Protein AF-A0A935ZSR6-F1 (afdb_monomer_lite)

Structure (mmCIF, N/CA/C/O backbone):
data_AF-A0A935ZSR6-F1
#
_entry.id   AF-A0A935ZSR6-F1
#
loop_
_atom_site.group_PDB
_atom_site.id
_atom_site.type_symbol
_atom_site.label_atom_id
_atom_site.label_alt_id
_atom_site.label_comp_id
_atom_site.label_asym_id
_atom_site.label_entity_id
_atom_site.label_seq_id
_atom_site.pdbx_PDB_ins_code
_atom_site.Cartn_x
_atom_site.Cartn_y
_atom_site.Cartn_z
_atom_site.occupancy
_atom_site.B_iso_or_equiv
_atom_site.auth_seq_id
_atom_site.auth_comp_id
_atom_site.auth_asym_id
_atom_site.auth_atom_id
_atom_site.pdbx_PDB_model_num
ATOM 1 N N . MET A 1 1 ? -28.374 -29.405 53.496 1.00 45.22 1 MET A N 1
ATOM 2 C CA . MET A 1 1 ? -28.653 -28.514 52.350 1.00 45.22 1 MET A CA 1
ATOM 3 C C . MET A 1 1 ? -27.310 -27.973 51.875 1.00 45.22 1 MET A C 1
ATOM 5 O O . MET A 1 1 ? -26.728 -27.161 52.577 1.00 45.22 1 MET A O 1
ATOM 9 N N . ALA A 1 2 ? -26.737 -28.534 50.808 1.00 44.97 2 ALA A N 1
ATOM 10 C CA . ALA A 1 2 ? -25.436 -28.100 50.287 1.00 44.97 2 ALA A CA 1
ATOM 11 C C . ALA A 1 2 ? -25.650 -27.008 49.221 1.00 44.97 2 ALA A C 1
ATOM 13 O O . ALA A 1 2 ? -26.581 -27.151 48.426 1.00 44.97 2 ALA A O 1
ATOM 14 N N . PRO A 1 3 ? -24.844 -25.931 49.190 1.00 48.41 3 PRO A N 1
ATOM 15 C CA . PRO A 1 3 ? -24.963 -24.912 48.157 1.00 48.41 3 PRO A CA 1
ATOM 16 C C . PRO A 1 3 ? -24.519 -25.480 46.806 1.00 48.41 3 PRO A C 1
ATOM 18 O O . PRO A 1 3 ? -23.515 -26.192 46.712 1.00 48.41 3 PRO A O 1
ATOM 21 N N . ALA A 1 4 ? -25.293 -25.170 45.766 1.00 49.94 4 ALA A N 1
ATOM 22 C CA . ALA A 1 4 ? -24.979 -25.511 44.388 1.00 49.94 4 ALA A CA 1
ATOM 23 C C . ALA A 1 4 ? -23.602 -24.943 44.023 1.00 49.94 4 ALA A C 1
ATOM 25 O O . ALA A 1 4 ? -23.367 -23.737 44.108 1.00 49.94 4 ALA A O 1
ATOM 26 N N . ARG A 1 5 ? -22.683 -25.830 43.636 1.00 50.88 5 ARG A N 1
ATOM 27 C CA . ARG A 1 5 ? -21.401 -25.453 43.046 1.00 50.88 5 ARG A CA 1
ATOM 28 C C . ARG A 1 5 ? -21.707 -24.769 41.716 1.00 50.88 5 ARG A C 1
ATOM 30 O O . ARG A 1 5 ? -22.227 -25.406 40.807 1.00 50.88 5 ARG A O 1
ATOM 37 N N . HIS A 1 6 ? -21.447 -23.469 41.637 1.00 49.34 6 HIS A N 1
ATOM 38 C CA . HIS A 1 6 ? -21.416 -22.756 40.369 1.00 49.34 6 HIS A CA 1
ATOM 39 C C . HIS A 1 6 ? -20.261 -23.332 39.552 1.00 49.34 6 HIS A C 1
ATOM 41 O O . HIS A 1 6 ? -19.109 -23.251 39.972 1.00 49.34 6 HIS A O 1
ATOM 47 N N . ASP A 1 7 ? -20.597 -23.973 38.439 1.00 52.84 7 ASP A N 1
ATOM 48 C CA . ASP A 1 7 ? -19.639 -24.527 37.494 1.00 52.84 7 ASP A CA 1
ATOM 49 C C . ASP A 1 7 ? -19.066 -23.362 36.663 1.00 52.84 7 ASP A C 1
ATOM 51 O O . ASP A 1 7 ? -19.813 -22.735 35.907 1.00 52.84 7 ASP A O 1
ATOM 5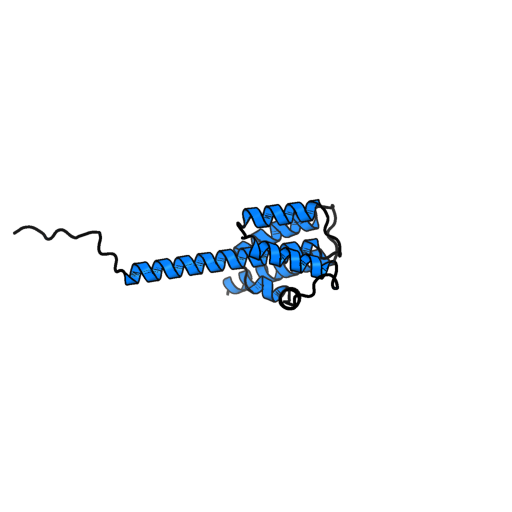5 N N . PRO A 1 8 ? -17.774 -23.007 36.786 1.00 49.09 8 PRO A N 1
ATOM 56 C CA . PRO A 1 8 ? -17.196 -21.859 36.082 1.00 49.09 8 PRO A CA 1
ATOM 57 C C . PRO A 1 8 ? -16.964 -22.121 34.581 1.00 49.09 8 PRO A C 1
ATOM 59 O O . PRO A 1 8 ? -16.429 -21.265 33.882 1.00 49.09 8 PRO A O 1
ATOM 62 N N . HIS A 1 9 ? -17.359 -23.293 34.069 1.00 48.53 9 HIS A N 1
ATOM 63 C CA . HIS A 1 9 ? -17.069 -23.735 32.703 1.00 48.53 9 HIS A CA 1
ATOM 64 C C . HIS A 1 9 ? -18.208 -23.592 31.686 1.00 48.53 9 HIS A C 1
ATOM 66 O O . HIS A 1 9 ? -18.006 -23.916 30.516 1.00 48.53 9 HIS A O 1
ATOM 72 N N . SER A 1 10 ? -19.368 -23.047 32.056 1.00 48.44 10 SER A N 1
ATOM 73 C CA . SER A 1 10 ? -20.460 -22.825 31.098 1.00 48.44 10 SER A CA 1
ATOM 74 C C . SER A 1 10 ? -20.324 -21.486 30.356 1.00 48.44 10 SER A C 1
ATOM 76 O O . SER A 1 10 ? -21.222 -20.647 30.404 1.00 48.44 10 SER A O 1
ATOM 78 N N . ALA A 1 11 ? -19.206 -21.262 29.662 1.00 57.84 11 ALA A N 1
ATOM 79 C CA . ALA A 1 11 ? -19.169 -20.215 28.642 1.00 57.84 11 ALA A CA 1
ATOM 80 C C . ALA A 1 11 ? -20.082 -20.659 27.489 1.00 57.84 11 ALA A C 1
ATOM 82 O O . ALA A 1 11 ? -19.804 -21.675 26.851 1.00 57.84 11 ALA A O 1
ATOM 83 N N . ASP A 1 12 ? -21.180 -19.932 27.261 1.00 75.62 12 ASP A N 1
ATOM 84 C CA . ASP A 1 12 ? -22.139 -20.205 26.185 1.00 75.62 12 ASP A CA 1
ATOM 85 C C . ASP A 1 12 ? -21.380 -20.433 24.858 1.00 75.62 12 ASP A C 1
ATOM 87 O O . ASP A 1 12 ? -20.664 -19.533 24.399 1.00 75.62 12 ASP A O 1
ATOM 91 N N . PRO A 1 13 ? -21.500 -21.617 24.225 1.00 76.00 13 PRO A N 1
ATOM 92 C CA . PRO A 1 13 ? -20.835 -21.925 22.962 1.00 76.00 13 PRO A CA 1
ATOM 93 C C . PRO A 1 13 ? -21.086 -20.883 21.865 1.00 76.00 13 PRO A C 1
ATOM 95 O O . PRO A 1 13 ? -20.215 -20.662 21.024 1.00 76.00 13 PRO A O 1
ATOM 98 N N . ARG A 1 14 ? -22.241 -20.203 21.886 1.00 73.50 14 ARG A N 1
ATOM 99 C CA . ARG A 1 14 ? -22.573 -19.122 20.947 1.00 73.50 14 ARG A CA 1
ATOM 100 C C . ARG A 1 14 ? -21.767 -17.858 21.220 1.00 73.50 14 ARG A C 1
ATOM 102 O O . ARG A 1 14 ? -21.276 -17.245 20.278 1.00 73.50 14 ARG A O 1
ATOM 109 N N . LEU A 1 15 ? -21.578 -17.504 22.492 1.00 68.50 15 LEU A N 1
ATOM 110 C CA . LEU A 1 15 ? -20.741 -16.371 22.898 1.00 68.50 15 LEU A CA 1
ATOM 111 C C . LEU A 1 15 ? -19.274 -16.620 22.520 1.00 68.50 15 LEU A C 1
ATOM 113 O O . LEU A 1 15 ? -18.601 -15.732 22.003 1.00 68.50 15 LEU A O 1
ATOM 117 N N . ARG A 1 16 ? -18.795 -17.857 22.709 1.00 64.06 16 ARG A N 1
ATOM 118 C CA . ARG A 1 16 ? -17.448 -18.270 22.294 1.00 64.06 16 ARG A CA 1
ATOM 119 C C . ARG A 1 16 ? -17.267 -18.205 20.774 1.00 64.06 16 ARG A C 1
ATOM 121 O O . ARG A 1 16 ? -16.242 -17.708 20.319 1.00 64.06 16 ARG A O 1
ATOM 128 N N . ALA A 1 17 ? -18.242 -18.677 19.996 1.00 72.81 17 ALA A N 1
ATOM 129 C CA . ALA A 1 17 ? -18.197 -18.605 18.535 1.00 72.81 17 ALA A CA 1
ATOM 130 C C . ALA A 1 17 ? -18.213 -17.154 18.025 1.00 72.81 17 ALA A C 1
ATOM 132 O O . ALA A 1 17 ? -17.424 -16.809 17.151 1.00 72.81 17 ALA A O 1
ATOM 133 N N . ALA A 1 18 ? -19.053 -16.294 18.608 1.00 69.06 18 ALA A N 1
ATOM 134 C CA . ALA A 1 18 ? -19.109 -14.876 18.260 1.00 69.06 18 ALA A CA 1
ATOM 135 C C . ALA A 1 18 ? -17.793 -14.146 18.579 1.00 69.06 18 ALA A C 1
ATOM 137 O O . ALA A 1 18 ? -17.303 -13.379 17.756 1.00 69.06 18 ALA A O 1
ATOM 138 N N . ALA A 1 19 ? -17.185 -14.423 19.737 1.00 60.34 19 ALA A N 1
ATOM 139 C CA . ALA A 1 19 ? -15.893 -13.847 20.104 1.00 60.34 19 ALA A CA 1
ATOM 140 C C . ALA A 1 19 ? -14.768 -14.284 19.150 1.00 60.34 19 ALA A C 1
ATOM 142 O O . ALA A 1 19 ? -13.952 -13.458 18.756 1.00 60.34 19 ALA A O 1
ATOM 143 N N . LEU A 1 20 ? -14.737 -15.558 18.743 1.00 68.94 20 LEU A N 1
ATOM 144 C CA . LEU A 1 20 ? -13.768 -16.047 17.757 1.00 68.94 20 LEU A CA 1
ATOM 145 C C . LEU A 1 20 ? -13.975 -15.397 16.388 1.00 68.94 20 LEU A C 1
ATOM 147 O O . LEU A 1 20 ? -13.003 -14.939 15.800 1.00 68.94 20 LEU A O 1
ATOM 151 N N . ALA A 1 21 ? -15.220 -15.289 15.920 1.00 70.69 21 ALA A N 1
ATOM 152 C CA . ALA A 1 21 ? -15.533 -14.615 14.662 1.00 70.69 21 ALA A CA 1
ATOM 153 C C . ALA A 1 21 ? -15.098 -13.140 14.679 1.00 70.69 21 ALA A C 1
ATOM 155 O O . ALA A 1 21 ? -14.492 -12.674 13.719 1.00 70.69 21 ALA A O 1
ATOM 156 N N . ALA A 1 22 ? -15.332 -12.434 15.791 1.00 59.12 22 ALA A N 1
ATOM 157 C CA . ALA A 1 22 ? -14.888 -11.053 15.965 1.00 59.12 22 ALA A CA 1
ATOM 158 C C . ALA A 1 22 ? -13.355 -10.939 15.972 1.00 59.12 22 ALA A C 1
ATOM 160 O O . ALA A 1 22 ? -12.800 -10.050 15.336 1.00 59.12 22 ALA A O 1
ATOM 161 N N . VAL A 1 23 ? -12.646 -11.854 16.642 1.00 58.34 23 VAL A N 1
ATOM 162 C CA . VAL A 1 23 ? -11.174 -11.890 16.611 1.00 58.34 23 VAL A CA 1
ATOM 163 C C . VAL A 1 23 ? -10.661 -12.199 15.204 1.00 58.34 23 VAL A C 1
ATOM 165 O O . VAL A 1 23 ? -9.722 -11.558 14.745 1.00 58.34 23 VAL A O 1
ATOM 168 N N . GLU A 1 24 ? -11.269 -13.147 14.493 1.00 62.84 24 GLU A N 1
ATOM 169 C CA . GLU A 1 24 ? -10.911 -13.467 13.109 1.00 62.84 24 GLU A CA 1
ATOM 170 C C . GLU A 1 24 ? -11.142 -12.288 12.162 1.00 62.84 24 GLU A C 1
ATOM 172 O O . GLU A 1 24 ? -10.343 -12.078 11.249 1.00 62.84 24 GLU A O 1
ATOM 177 N N . GLU A 1 25 ? -12.214 -11.527 12.372 1.00 67.25 25 GLU A N 1
ATOM 178 C CA . GLU A 1 25 ? -12.506 -10.297 11.642 1.00 67.25 25 GLU A CA 1
ATOM 179 C C . GLU A 1 25 ? -11.464 -9.217 11.936 1.00 67.25 25 GLU A C 1
ATOM 181 O O . GLU A 1 25 ? -10.834 -8.737 11.000 1.00 67.25 25 GLU A O 1
ATOM 186 N N . VAL A 1 26 ? -11.153 -8.955 13.209 1.00 62.94 26 VAL A N 1
ATOM 187 C CA . VAL A 1 26 ? -10.090 -8.016 13.608 1.00 62.94 26 VAL A CA 1
ATOM 188 C C . VAL A 1 26 ? -8.735 -8.412 13.014 1.00 62.94 26 VAL A C 1
ATOM 190 O O . VAL A 1 26 ? -8.017 -7.571 12.482 1.00 62.94 26 VAL A O 1
ATOM 193 N N . LEU A 1 27 ? -8.380 -9.699 13.039 1.00 66.19 27 LEU A N 1
ATOM 194 C CA . LEU A 1 27 ? -7.139 -10.201 12.437 1.00 66.19 27 LEU A CA 1
ATOM 195 C C . LEU A 1 27 ? -7.155 -10.136 10.904 1.00 66.19 27 LEU A C 1
ATOM 197 O O . LEU A 1 27 ? -6.101 -10.078 10.266 1.00 66.19 27 LEU A O 1
ATOM 201 N N . ARG A 1 28 ? -8.329 -10.232 10.275 1.00 71.88 28 ARG A N 1
ATOM 202 C CA . ARG A 1 28 ? -8.481 -10.057 8.827 1.00 71.88 28 ARG A CA 1
ATOM 203 C C . ARG A 1 28 ? -8.298 -8.592 8.454 1.00 71.88 28 ARG A C 1
ATOM 205 O O . ARG A 1 28 ? -7.589 -8.324 7.487 1.00 71.88 28 ARG A O 1
ATOM 212 N N . ASP A 1 29 ? -8.881 -7.687 9.228 1.00 81.00 29 ASP A N 1
ATOM 213 C CA . 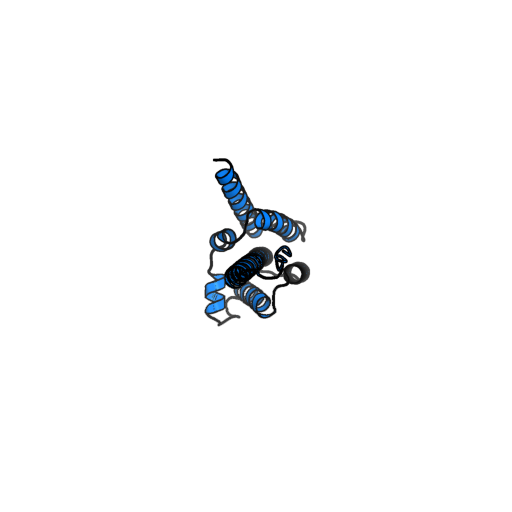ASP A 1 29 ? -8.776 -6.247 9.018 1.00 81.00 29 ASP A CA 1
ATOM 214 C C . ASP A 1 29 ? -7.343 -5.761 9.240 1.00 81.00 29 ASP A C 1
ATOM 216 O O . ASP A 1 29 ? -6.799 -5.099 8.364 1.00 81.00 29 ASP A O 1
ATOM 220 N N . ASP A 1 30 ? -6.673 -6.210 10.304 1.00 85.25 30 ASP A N 1
ATOM 221 C CA . ASP A 1 30 ? -5.254 -5.919 10.557 1.00 85.25 30 ASP A CA 1
ATOM 222 C C . ASP A 1 30 ? -4.346 -6.413 9.413 1.00 85.25 30 ASP A C 1
ATOM 224 O O . ASP A 1 30 ? -3.492 -5.680 8.910 1.00 85.25 30 ASP A O 1
ATOM 228 N N . ARG A 1 31 ? -4.559 -7.644 8.923 1.00 89.00 31 ARG A N 1
ATOM 229 C CA . ARG A 1 31 ? -3.806 -8.166 7.767 1.00 89.00 31 ARG A CA 1
ATOM 230 C C . ARG A 1 31 ? -4.072 -7.369 6.495 1.00 89.00 31 ARG A C 1
ATOM 232 O O . ARG A 1 31 ? -3.143 -7.108 5.730 1.00 89.00 31 ARG A O 1
ATOM 239 N N . ARG A 1 32 ? -5.330 -6.992 6.258 1.00 92.44 32 ARG A N 1
ATOM 240 C CA . ARG A 1 32 ? -5.724 -6.184 5.102 1.00 92.44 32 ARG A CA 1
ATOM 241 C C . ARG A 1 32 ? -5.085 -4.801 5.167 1.00 92.44 32 ARG A C 1
ATOM 243 O O . ARG A 1 32 ? -4.543 -4.351 4.162 1.00 92.44 32 ARG A O 1
ATOM 250 N N . GLU A 1 33 ? -5.109 -4.159 6.326 1.00 93.06 33 GLU A N 1
ATOM 251 C CA . GLU A 1 33 ? -4.495 -2.855 6.558 1.00 93.06 33 GLU A CA 1
ATOM 252 C C . GLU A 1 33 ? -2.985 -2.896 6.289 1.00 93.06 33 GLU A C 1
ATOM 254 O O . GLU A 1 33 ? -2.478 -2.111 5.486 1.00 93.06 33 GLU A O 1
ATOM 259 N N . LYS A 1 34 ? -2.275 -3.878 6.857 1.00 93.06 34 LYS A N 1
ATOM 260 C CA . LYS A 1 34 ? -0.833 -4.085 6.628 1.00 93.06 34 LYS A CA 1
ATOM 261 C C . LYS A 1 34 ? -0.491 -4.312 5.158 1.00 93.06 34 LYS A C 1
ATOM 263 O O . LYS A 1 34 ? 0.491 -3.764 4.653 1.00 93.06 34 LYS A O 1
ATOM 268 N N . TYR A 1 35 ? -1.307 -5.096 4.457 1.00 95.31 35 TYR A N 1
ATOM 269 C CA . TYR A 1 35 ? -1.168 -5.301 3.018 1.00 95.31 35 TYR A CA 1
ATOM 270 C C . TYR A 1 35 ? -1.315 -3.988 2.239 1.00 95.31 35 TYR A C 1
ATOM 272 O O . TYR A 1 35 ? -0.476 -3.682 1.390 1.00 95.31 35 TYR A O 1
ATOM 280 N N . LEU A 1 36 ? -2.343 -3.190 2.540 1.00 96.00 36 LEU A N 1
ATOM 281 C CA . LEU A 1 36 ? -2.564 -1.895 1.894 1.00 96.00 36 LEU A CA 1
ATOM 282 C C . LEU A 1 36 ? -1.411 -0.923 2.169 1.00 96.00 36 LEU A C 1
ATOM 284 O O . LEU A 1 36 ? -0.919 -0.300 1.230 1.00 96.00 36 LEU A O 1
ATOM 288 N N . ALA A 1 37 ? -0.923 -0.849 3.410 1.00 94.06 37 ALA A N 1
ATOM 289 C CA . ALA A 1 37 ? 0.225 -0.021 3.773 1.00 94.06 37 ALA A CA 1
ATOM 290 C C . ALA A 1 37 ? 1.488 -0.414 2.986 1.00 94.06 37 ALA A C 1
ATOM 292 O O . ALA A 1 37 ? 2.143 0.447 2.395 1.00 94.06 37 ALA A O 1
ATOM 293 N N . CYS A 1 38 ? 1.785 -1.715 2.881 1.00 95.62 38 CYS A N 1
ATOM 294 C CA . CYS A 1 38 ? 2.918 -2.202 2.089 1.00 95.62 38 CYS A CA 1
ATOM 295 C C . CYS A 1 38 ? 2.760 -1.900 0.590 1.00 95.62 38 CYS A C 1
ATOM 297 O O . CYS A 1 38 ? 3.745 -1.586 -0.076 1.00 95.62 38 CYS A O 1
ATOM 299 N N . ARG A 1 39 ? 1.535 -1.939 0.046 1.00 97.06 39 ARG A N 1
ATOM 300 C CA . ARG A 1 39 ? 1.279 -1.523 -1.344 1.00 97.06 39 ARG A CA 1
ATOM 301 C C . ARG A 1 39 ? 1.519 -0.037 -1.563 1.00 97.06 39 ARG A C 1
ATOM 303 O O . ARG A 1 39 ? 2.067 0.330 -2.597 1.00 97.06 39 ARG A O 1
ATOM 310 N N . VAL A 1 40 ? 1.113 0.817 -0.624 1.00 96.06 40 VAL A N 1
ATOM 311 C CA . VAL A 1 40 ? 1.372 2.262 -0.716 1.00 96.06 40 VAL A CA 1
ATOM 312 C C . VAL A 1 40 ? 2.872 2.541 -0.657 1.00 96.06 40 VAL A C 1
ATOM 314 O O . VAL A 1 40 ? 3.371 3.302 -1.481 1.00 96.06 40 VAL A O 1
ATOM 317 N N . LEU A 1 41 ? 3.592 1.878 0.253 1.00 94.00 41 LEU A N 1
ATOM 318 C CA . LEU A 1 41 ? 5.047 1.979 0.350 1.00 94.00 41 LEU A CA 1
ATOM 319 C C . LEU A 1 41 ? 5.740 1.536 -0.946 1.00 94.00 41 LEU A C 1
ATOM 321 O O . LEU A 1 41 ? 6.564 2.274 -1.471 1.00 94.00 41 LEU A O 1
ATOM 325 N N . MET A 1 42 ? 5.352 0.387 -1.507 1.00 95.44 42 MET A N 1
ATOM 326 C CA . MET A 1 42 ? 5.871 -0.081 -2.796 1.00 95.44 42 MET A CA 1
ATOM 327 C C . MET A 1 42 ? 5.626 0.938 -3.911 1.00 95.44 42 MET A C 1
ATOM 329 O O . MET A 1 42 ? 6.525 1.208 -4.695 1.00 95.44 42 MET A O 1
ATOM 333 N N . ARG A 1 43 ? 4.430 1.539 -3.974 1.00 95.19 43 ARG A N 1
ATOM 334 C CA . ARG A 1 43 ? 4.109 2.557 -4.986 1.00 95.19 43 ARG A CA 1
ATOM 335 C C . ARG A 1 43 ? 4.962 3.813 -4.862 1.00 95.19 43 ARG A C 1
ATOM 337 O O . ARG A 1 43 ? 5.164 4.461 -5.882 1.00 95.19 43 ARG A O 1
ATOM 344 N N . LEU A 1 44 ? 5.413 4.154 -3.654 1.00 92.62 44 LEU A N 1
ATOM 345 C CA . LEU A 1 44 ? 6.385 5.224 -3.446 1.00 92.62 44 LEU A CA 1
ATOM 346 C C . LEU A 1 44 ? 7.747 4.833 -4.022 1.00 92.62 44 LEU A C 1
ATOM 348 O O . LEU A 1 44 ? 8.262 5.564 -4.852 1.00 92.62 44 LEU A O 1
ATOM 352 N N . MET A 1 45 ? 8.244 3.646 -3.678 1.00 91.12 45 MET A N 1
ATOM 353 C CA . MET A 1 45 ? 9.558 3.137 -4.106 1.00 91.12 45 MET A CA 1
ATOM 354 C C . MET A 1 45 ? 9.691 2.855 -5.607 1.00 91.12 45 MET A C 1
ATOM 356 O O . MET A 1 45 ? 10.749 2.459 -6.055 1.00 91.12 45 MET A O 1
ATOM 360 N N . VAL A 1 46 ? 8.603 2.917 -6.377 1.00 92.88 46 VAL A N 1
ATOM 361 C CA . VAL A 1 46 ? 8.646 2.779 -7.846 1.00 92.88 46 VAL A CA 1
ATOM 362 C C . VAL A 1 46 ? 8.136 4.032 -8.549 1.00 92.88 46 VAL A C 1
ATOM 364 O O . VAL A 1 46 ? 7.859 4.008 -9.750 1.00 92.88 46 VAL A O 1
ATOM 367 N N . ALA A 1 47 ? 7.915 5.115 -7.800 1.00 90.75 47 ALA A N 1
ATOM 368 C CA . ALA A 1 47 ? 7.283 6.325 -8.309 1.00 90.75 47 ALA A CA 1
ATOM 369 C C . ALA A 1 47 ? 8.169 7.064 -9.320 1.00 90.75 47 ALA A C 1
ATOM 371 O O . ALA A 1 47 ? 7.646 7.736 -10.211 1.00 90.75 47 ALA A O 1
ATOM 372 N N . ASP A 1 48 ? 9.486 6.930 -9.190 1.00 88.31 48 ASP A N 1
ATOM 373 C CA . ASP A 1 48 ? 10.490 7.484 -10.098 1.00 88.31 48 ASP A CA 1
ATOM 374 C C . ASP A 1 48 ? 10.806 6.558 -11.295 1.00 88.31 48 ASP A C 1
ATOM 376 O O . ASP A 1 48 ? 11.530 6.945 -12.212 1.00 88.31 48 ASP A O 1
ATOM 380 N N . GLY A 1 49 ? 10.207 5.361 -11.327 1.00 90.19 49 GLY A N 1
ATOM 381 C CA . GLY A 1 49 ? 10.393 4.362 -12.377 1.00 90.19 49 GLY A CA 1
ATOM 382 C C . GLY A 1 49 ? 11.591 3.435 -12.170 1.00 90.19 49 GLY A C 1
ATOM 383 O O . GLY A 1 49 ? 11.884 2.632 -13.060 1.00 90.19 49 GLY A O 1
ATOM 384 N N . VAL A 1 50 ? 12.265 3.506 -11.024 1.00 89.19 50 VAL A N 1
ATOM 385 C CA . VAL A 1 50 ? 13.340 2.594 -10.628 1.00 89.19 50 VAL A CA 1
ATOM 386 C C . VAL A 1 50 ? 12.945 1.922 -9.312 1.00 89.19 50 VAL A C 1
ATOM 388 O O . VAL A 1 50 ? 12.044 2.367 -8.625 1.00 89.19 50 VAL A O 1
ATOM 391 N N . LEU A 1 51 ? 13.530 0.761 -9.025 1.00 90.44 51 LEU A N 1
ATOM 392 C CA . LEU A 1 51 ? 13.493 0.176 -7.689 1.00 90.44 51 LEU A CA 1
ATOM 393 C C . LEU A 1 51 ? 14.894 -0.313 -7.377 1.00 90.44 51 LEU A C 1
ATOM 395 O O . LEU A 1 51 ? 15.349 -1.314 -7.949 1.00 90.44 51 LEU A O 1
ATOM 399 N N . ASP A 1 52 ? 15.585 0.395 -6.501 1.00 87.75 52 ASP A N 1
ATOM 400 C CA . ASP A 1 52 ? 16.959 0.062 -6.180 1.00 87.75 52 ASP A CA 1
ATOM 401 C C . ASP A 1 52 ? 17.062 -1.073 -5.139 1.00 87.75 52 ASP A C 1
ATOM 403 O O . ASP A 1 52 ? 16.077 -1.589 -4.594 1.00 87.75 52 ASP A O 1
ATOM 407 N N . ALA A 1 53 ? 18.289 -1.524 -4.870 1.00 89.38 53 ALA A N 1
ATOM 408 C CA . ALA A 1 53 ? 18.521 -2.618 -3.929 1.00 89.38 53 ALA A CA 1
ATOM 409 C C . ALA A 1 53 ? 18.140 -2.261 -2.479 1.00 89.38 53 ALA A C 1
ATOM 411 O O . ALA A 1 53 ? 17.740 -3.143 -1.711 1.00 89.38 53 ALA A O 1
ATOM 412 N N . ARG A 1 54 ? 18.270 -0.993 -2.084 1.00 85.56 54 ARG A N 1
ATOM 413 C CA . ARG A 1 54 ? 17.982 -0.509 -0.734 1.00 85.56 54 ARG A CA 1
ATOM 414 C C . ARG A 1 54 ? 16.482 -0.377 -0.511 1.00 85.56 54 ARG A C 1
ATOM 416 O O . ARG A 1 54 ? 15.986 -0.875 0.500 1.00 85.56 54 ARG A O 1
ATOM 423 N N . GLU A 1 55 ? 15.766 0.225 -1.448 1.00 87.69 55 GLU A N 1
ATOM 424 C CA . GLU A 1 55 ? 14.309 0.318 -1.456 1.00 87.69 55 GLU A CA 1
ATOM 425 C C . GLU A 1 55 ? 13.681 -1.070 -1.453 1.00 87.69 55 GLU A C 1
ATOM 427 O O . GLU A 1 55 ? 12.823 -1.372 -0.619 1.00 87.69 55 GLU A O 1
ATOM 432 N N . ARG A 1 56 ? 14.195 -1.967 -2.302 1.00 92.19 56 ARG A N 1
ATOM 433 C CA . ARG A 1 56 ? 13.794 -3.372 -2.307 1.00 92.19 56 ARG A CA 1
ATOM 434 C C . ARG A 1 56 ? 13.983 -4.019 -0.937 1.00 92.19 56 ARG A C 1
ATOM 436 O O . ARG A 1 56 ? 13.046 -4.619 -0.416 1.00 92.19 56 ARG A O 1
ATOM 443 N N . THR A 1 57 ? 15.167 -3.883 -0.339 1.00 90.81 57 THR A N 1
ATOM 444 C CA . THR A 1 57 ? 15.472 -4.461 0.982 1.00 90.81 57 THR A CA 1
ATOM 445 C C . THR A 1 57 ? 14.545 -3.900 2.063 1.00 90.81 57 THR A C 1
ATOM 447 O O . THR A 1 57 ? 14.060 -4.632 2.924 1.00 90.81 57 THR A O 1
ATOM 450 N N . MET A 1 58 ? 14.259 -2.599 2.017 1.00 87.31 58 MET A N 1
ATOM 451 C CA . MET A 1 58 ? 13.337 -1.943 2.941 1.00 87.31 58 MET A CA 1
ATOM 452 C C . MET A 1 58 ? 11.895 -2.437 2.768 1.00 87.31 58 MET A C 1
ATOM 454 O O . MET A 1 58 ? 11.200 -2.638 3.771 1.00 87.31 58 MET A O 1
ATOM 458 N N . LEU A 1 59 ? 11.442 -2.664 1.532 1.00 91.25 59 LEU A N 1
ATOM 459 C CA . LEU A 1 59 ? 10.128 -3.241 1.260 1.00 91.25 59 LEU A CA 1
ATOM 460 C C . LEU A 1 59 ? 10.035 -4.672 1.786 1.00 91.25 59 LEU A C 1
ATOM 462 O O . LEU A 1 59 ? 9.084 -4.997 2.493 1.00 91.25 59 LEU A O 1
ATOM 466 N N . GLU A 1 60 ? 11.040 -5.505 1.502 1.00 94.00 60 GLU A N 1
ATOM 467 C CA . GLU A 1 60 ? 11.138 -6.885 1.998 1.00 94.00 60 GLU A CA 1
ATOM 468 C C . GLU A 1 60 ? 11.081 -6.920 3.531 1.00 94.00 60 GLU A C 1
ATOM 470 O O . GLU A 1 60 ? 10.201 -7.570 4.099 1.00 94.00 60 GLU A O 1
ATOM 475 N N . ALA A 1 61 ? 11.922 -6.124 4.198 1.00 90.31 61 ALA A N 1
ATOM 476 C CA . ALA A 1 61 ? 11.944 -6.024 5.654 1.00 90.31 61 ALA A CA 1
ATOM 477 C C . ALA A 1 61 ? 10.609 -5.529 6.237 1.00 90.31 61 ALA A C 1
ATOM 479 O O . ALA A 1 61 ? 10.201 -5.942 7.323 1.00 90.31 61 ALA A O 1
ATOM 480 N N . THR A 1 62 ? 9.900 -4.646 5.530 1.00 89.69 62 THR A N 1
ATOM 481 C CA . THR A 1 62 ? 8.586 -4.162 5.973 1.00 89.69 62 THR A CA 1
ATOM 482 C C . THR A 1 62 ? 7.522 -5.247 5.833 1.00 89.69 62 THR A C 1
ATOM 484 O O . THR A 1 62 ? 6.784 -5.490 6.785 1.00 89.69 62 THR A O 1
ATOM 487 N N . MET A 1 63 ? 7.496 -5.976 4.716 1.00 94.06 63 MET A N 1
ATOM 488 C CA . MET A 1 63 ? 6.590 -7.115 4.537 1.00 94.06 63 MET A CA 1
ATOM 489 C C . MET A 1 63 ? 6.855 -8.243 5.548 1.00 94.06 63 MET A C 1
ATOM 491 O O . MET A 1 63 ? 5.909 -8.904 5.985 1.00 94.06 63 MET A O 1
ATOM 495 N N . ASP A 1 64 ? 8.116 -8.440 5.949 1.00 92.88 64 ASP A N 1
ATOM 496 C CA . ASP A 1 64 ? 8.499 -9.349 7.034 1.00 92.88 64 ASP A CA 1
ATOM 497 C C . ASP A 1 64 ? 7.933 -8.903 8.382 1.00 92.88 64 ASP A C 1
ATOM 499 O O . ASP A 1 64 ? 7.266 -9.695 9.049 1.00 92.88 64 ASP A O 1
ATOM 503 N N . ARG A 1 65 ? 8.119 -7.632 8.763 1.00 88.00 65 ARG A N 1
ATOM 504 C CA . ARG A 1 65 ? 7.551 -7.075 10.007 1.00 88.00 65 ARG A CA 1
ATOM 505 C C . ARG A 1 65 ? 6.026 -7.134 10.038 1.00 88.00 65 ARG A C 1
ATOM 507 O O . ARG A 1 65 ? 5.441 -7.363 11.092 1.00 88.00 65 ARG A O 1
ATOM 514 N N . CYS A 1 66 ? 5.385 -6.958 8.886 1.00 88.56 66 CYS A N 1
ATOM 515 C CA . CYS A 1 66 ? 3.940 -7.071 8.736 1.00 88.56 66 CYS A CA 1
ATOM 516 C C . CYS A 1 66 ? 3.433 -8.523 8.711 1.00 88.56 66 CYS A C 1
ATOM 518 O O . CYS A 1 66 ? 2.221 -8.728 8.635 1.00 88.56 66 CYS A O 1
ATOM 520 N N . CYS A 1 67 ? 4.319 -9.525 8.773 1.00 91.94 67 CYS A N 1
ATOM 521 C CA . CYS A 1 67 ? 3.976 -10.946 8.703 1.00 91.94 67 CYS A CA 1
ATOM 522 C C . CYS A 1 67 ? 3.132 -11.306 7.466 1.00 91.94 67 CYS A C 1
ATOM 524 O O . CYS A 1 67 ? 2.254 -12.168 7.544 1.00 91.94 67 CYS A O 1
ATOM 526 N N . LEU A 1 68 ? 3.370 -10.646 6.324 1.00 92.88 68 LEU A N 1
ATOM 527 C CA . LEU A 1 68 ? 2.622 -10.940 5.101 1.00 92.88 68 LEU A CA 1
ATOM 528 C C . LEU A 1 68 ? 2.978 -12.335 4.588 1.00 92.88 68 LEU A C 1
ATOM 530 O O . LEU A 1 68 ? 4.155 -12.705 4.556 1.00 92.88 68 LEU A O 1
ATOM 534 N N . ASP A 1 69 ? 1.975 -13.095 4.154 1.00 94.06 69 ASP A N 1
ATOM 535 C CA . ASP A 1 69 ? 2.196 -14.406 3.547 1.00 94.06 69 ASP A CA 1
ATOM 536 C C . ASP A 1 69 ? 2.799 -14.301 2.133 1.00 94.06 69 ASP A C 1
ATOM 538 O O . ASP A 1 69 ? 2.848 -13.236 1.512 1.00 94.06 69 ASP A O 1
ATOM 542 N N . LEU A 1 70 ? 3.280 -15.435 1.616 1.00 94.31 70 LEU A N 1
ATOM 543 C CA . LEU A 1 70 ? 3.951 -15.499 0.317 1.00 94.31 70 LEU A CA 1
ATOM 544 C C . LEU A 1 70 ? 3.053 -15.040 -0.841 1.00 94.31 70 LEU A C 1
ATOM 546 O O . LEU A 1 70 ? 3.542 -14.395 -1.766 1.00 94.31 70 LEU A O 1
ATOM 550 N N . ALA A 1 71 ? 1.754 -15.344 -0.791 1.00 94.50 71 ALA A N 1
ATOM 551 C CA . ALA A 1 71 ? 0.813 -14.966 -1.842 1.00 94.50 71 ALA A CA 1
ATOM 552 C C . ALA A 1 71 ? 0.622 -13.442 -1.884 1.00 94.50 71 ALA A C 1
ATOM 554 O O . ALA A 1 71 ? 0.702 -12.825 -2.946 1.00 94.50 71 ALA A O 1
ATOM 555 N N . THR A 1 72 ? 0.461 -12.827 -0.715 1.00 94.56 72 THR A N 1
ATOM 556 C CA . THR A 1 72 ? 0.326 -11.379 -0.539 1.00 94.56 72 THR A CA 1
ATOM 557 C C . THR A 1 72 ? 1.589 -10.647 -0.992 1.00 94.56 72 THR A C 1
ATOM 559 O O . THR A 1 72 ? 1.505 -9.666 -1.733 1.00 94.56 72 THR A O 1
ATOM 562 N N . ARG A 1 73 ? 2.773 -11.152 -0.616 1.00 96.88 73 ARG A N 1
ATOM 563 C CA . ARG A 1 73 ? 4.064 -10.628 -1.100 1.00 96.88 73 ARG A CA 1
ATOM 564 C C . ARG A 1 73 ? 4.182 -10.742 -2.617 1.00 96.88 73 ARG A C 1
ATOM 566 O O . ARG A 1 73 ? 4.597 -9.791 -3.271 1.00 96.88 73 ARG A O 1
ATOM 573 N N . GLY A 1 74 ? 3.788 -11.885 -3.178 1.00 96.50 74 GLY A N 1
ATOM 574 C CA . GLY A 1 74 ? 3.782 -12.118 -4.621 1.00 96.50 74 GLY A CA 1
ATOM 575 C C . GLY A 1 74 ? 2.917 -11.107 -5.372 1.00 96.50 74 GLY A C 1
ATOM 576 O O . GLY A 1 74 ? 3.351 -10.579 -6.392 1.00 96.50 74 GLY A O 1
ATOM 577 N N . ALA A 1 75 ? 1.744 -10.762 -4.834 1.00 95.75 75 ALA A N 1
ATOM 578 C CA . ALA A 1 75 ? 0.880 -9.735 -5.413 1.00 95.75 75 ALA A CA 1
ATOM 579 C C . ALA A 1 75 ? 1.524 -8.335 -5.399 1.00 95.75 75 ALA A C 1
ATOM 581 O O . ALA A 1 75 ? 1.416 -7.607 -6.385 1.00 95.75 75 ALA A O 1
ATOM 582 N N . ILE A 1 76 ? 2.221 -7.967 -4.316 1.00 96.75 76 ILE A N 1
ATOM 583 C CA . ILE A 1 76 ? 2.950 -6.688 -4.225 1.00 96.75 76 ILE A CA 1
ATOM 584 C C . ILE A 1 76 ? 4.070 -6.636 -5.274 1.00 96.75 76 ILE A C 1
ATOM 586 O O . ILE A 1 76 ? 4.179 -5.645 -5.996 1.00 96.75 76 ILE A O 1
ATOM 590 N N . TRP A 1 77 ? 4.855 -7.709 -5.408 1.00 97.31 77 TRP A N 1
ATOM 591 C CA . TRP A 1 77 ? 5.936 -7.785 -6.397 1.00 97.31 77 TRP A CA 1
ATOM 592 C C . TRP A 1 77 ? 5.446 -7.816 -7.843 1.00 97.31 77 TRP A C 1
ATOM 594 O O . TRP A 1 77 ? 6.071 -7.231 -8.724 1.00 97.31 77 TRP A O 1
ATOM 604 N N . ALA A 1 78 ? 4.323 -8.480 -8.107 1.00 96.75 78 ALA A N 1
ATOM 605 C CA . ALA A 1 78 ? 3.722 -8.470 -9.432 1.00 96.75 78 ALA A CA 1
ATOM 606 C C . ALA A 1 78 ? 3.248 -7.057 -9.809 1.00 96.75 78 ALA A C 1
ATOM 608 O O . ALA A 1 78 ? 3.469 -6.614 -10.935 1.00 96.75 78 ALA A O 1
ATOM 609 N N . GLU A 1 79 ? 2.653 -6.322 -8.861 1.00 97.31 79 GLU A N 1
ATOM 610 C CA . GLU A 1 79 ? 2.274 -4.926 -9.081 1.00 97.31 79 GLU A CA 1
ATOM 611 C C . GLU A 1 79 ? 3.500 -4.026 -9.306 1.00 97.31 79 GLU A C 1
ATOM 613 O O . GLU A 1 79 ? 3.473 -3.197 -10.216 1.00 97.31 79 GLU A O 1
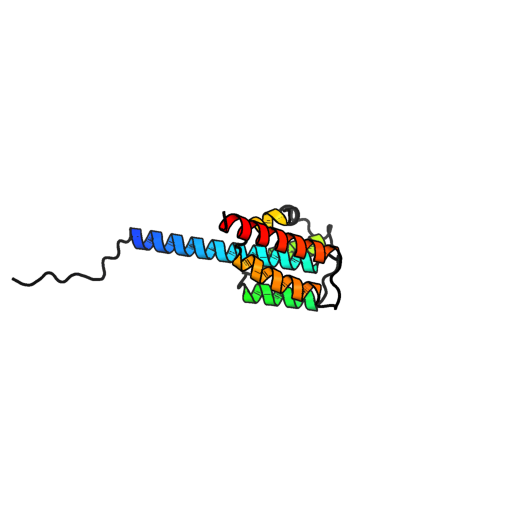ATOM 618 N N . SER A 1 80 ? 4.579 -4.185 -8.528 1.00 96.31 80 SER A N 1
ATOM 619 C CA . SER A 1 80 ? 5.799 -3.388 -8.723 1.00 96.31 80 SER A CA 1
ATOM 620 C C . SER A 1 80 ? 6.428 -3.654 -10.090 1.00 96.31 80 SER A C 1
ATOM 622 O O . SER A 1 80 ? 6.802 -2.715 -10.787 1.00 96.31 80 SER A O 1
ATOM 624 N N . LEU A 1 81 ? 6.488 -4.923 -10.514 1.00 96.50 81 LEU A N 1
ATOM 625 C CA . LEU A 1 81 ? 7.000 -5.301 -11.829 1.00 96.50 81 LEU A CA 1
ATOM 626 C C . LEU A 1 81 ? 6.160 -4.689 -12.950 1.00 96.50 81 LEU A C 1
ATOM 628 O O . LEU A 1 81 ? 6.726 -4.142 -13.888 1.00 96.50 81 LEU A O 1
ATOM 632 N N . LEU A 1 82 ? 4.830 -4.730 -12.834 1.00 96.69 82 LEU A N 1
ATOM 633 C CA . LEU A 1 82 ? 3.939 -4.109 -13.811 1.00 96.69 82 LEU A CA 1
ATOM 634 C C . LEU A 1 82 ? 4.154 -2.588 -13.902 1.00 96.69 82 LEU A C 1
ATOM 636 O O . LEU A 1 82 ? 4.096 -2.020 -14.987 1.00 96.69 82 LEU A O 1
ATOM 640 N N . ARG A 1 83 ? 4.416 -1.915 -12.776 1.00 94.19 83 ARG A N 1
ATOM 641 C CA . ARG A 1 83 ? 4.668 -0.463 -12.747 1.00 94.19 83 ARG A CA 1
ATOM 642 C C . ARG A 1 83 ? 6.001 -0.080 -13.386 1.00 94.19 83 ARG A C 1
ATOM 644 O O . ARG A 1 83 ? 6.055 0.917 -14.096 1.00 94.19 83 ARG A O 1
ATOM 651 N N . LEU A 1 84 ? 7.042 -0.876 -13.153 1.00 94.88 84 LEU A N 1
ATOM 652 C CA . LEU A 1 84 ? 8.380 -0.661 -13.713 1.00 94.88 84 LEU A CA 1
ATOM 653 C C . LEU A 1 84 ? 8.481 -1.122 -15.177 1.00 94.88 84 LEU A C 1
ATOM 655 O O . LEU A 1 84 ? 9.265 -0.586 -15.955 1.00 94.88 84 LEU A O 1
ATOM 659 N N . SER A 1 85 ? 7.698 -2.131 -15.563 1.00 94.44 85 SER A N 1
ATOM 660 C CA . SER A 1 85 ? 7.689 -2.717 -16.902 1.00 94.44 85 SER A CA 1
ATOM 661 C C . SER A 1 85 ? 6.278 -3.205 -17.279 1.00 94.44 85 SER A C 1
ATOM 663 O O . SER A 1 85 ? 5.940 -4.371 -17.049 1.00 94.44 85 SER A O 1
ATOM 665 N N . PRO A 1 86 ? 5.446 -2.333 -17.884 1.00 89.38 86 PRO A N 1
ATOM 666 C CA . PRO A 1 86 ? 4.034 -2.617 -18.170 1.00 89.38 86 PRO A CA 1
ATOM 667 C C . PRO A 1 86 ? 3.774 -3.870 -19.014 1.00 89.38 86 PRO A C 1
ATOM 669 O O . PRO A 1 86 ? 2.772 -4.554 -18.815 1.00 89.38 86 PRO A O 1
ATOM 672 N N . ASP A 1 87 ? 4.696 -4.205 -19.915 1.00 92.06 87 ASP A N 1
ATOM 673 C CA . ASP A 1 87 ? 4.566 -5.359 -20.812 1.00 92.06 87 ASP A CA 1
ATOM 674 C C . ASP A 1 87 ? 5.042 -6.681 -20.176 1.00 92.06 87 ASP A C 1
ATOM 676 O O . ASP A 1 87 ? 4.860 -7.753 -20.754 1.00 92.06 87 ASP 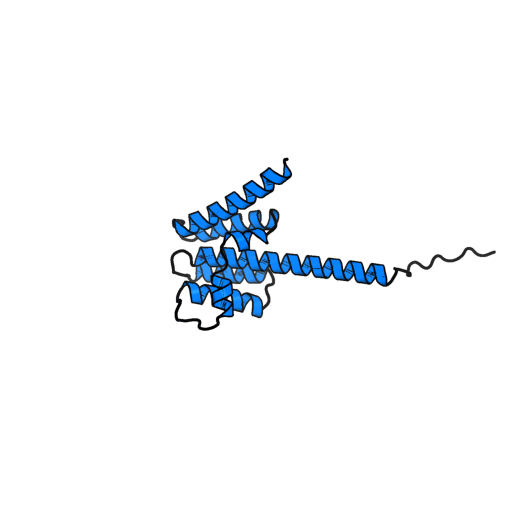A O 1
ATOM 680 N N . SER A 1 88 ? 5.641 -6.635 -18.978 1.00 89.38 88 SER A N 1
ATOM 681 C CA . SER A 1 88 ? 6.214 -7.814 -18.308 1.00 89.38 88 SER A CA 1
ATOM 682 C C . SER A 1 88 ? 5.192 -8.659 -17.540 1.00 89.38 88 SER A C 1
ATOM 684 O O . SER A 1 88 ? 5.511 -9.770 -17.114 1.00 89.38 88 SER A O 1
ATOM 686 N N . VAL A 1 89 ? 3.966 -8.163 -17.344 1.00 91.56 89 VAL A N 1
ATOM 687 C CA . VAL A 1 89 ? 2.918 -8.854 -16.577 1.00 91.56 89 VAL A CA 1
ATOM 688 C C . VAL A 1 89 ? 1.638 -8.927 -17.401 1.00 91.56 89 VAL A C 1
ATOM 690 O O . VAL A 1 89 ? 1.024 -7.909 -17.695 1.00 91.56 89 VAL A O 1
ATOM 693 N N . ALA A 1 90 ? 1.202 -10.141 -17.745 1.00 92.19 90 ALA A N 1
ATOM 694 C CA . ALA A 1 90 ? -0.026 -10.369 -18.516 1.00 92.19 90 ALA A CA 1
ATOM 695 C C . ALA A 1 90 ? -1.269 -10.640 -17.646 1.00 92.19 90 ALA A C 1
ATOM 697 O O . ALA A 1 90 ? -2.384 -10.667 -18.162 1.00 92.19 90 ALA A O 1
ATOM 698 N N . ASP A 1 91 ? -1.095 -10.874 -16.340 1.00 93.12 91 ASP A N 1
ATOM 699 C CA . ASP A 1 91 ? -2.187 -11.268 -15.447 1.00 93.12 91 ASP A CA 1
ATOM 700 C C . ASP A 1 91 ? -3.187 -10.110 -15.230 1.00 93.12 91 ASP A C 1
ATOM 702 O O . ASP A 1 91 ? -2.839 -9.113 -14.586 1.00 93.12 91 ASP A O 1
ATOM 706 N N . PRO A 1 92 ? -4.446 -10.229 -15.699 1.00 93.62 92 PRO A N 1
ATOM 707 C CA . PRO A 1 92 ? -5.434 -9.156 -15.604 1.00 93.62 92 PRO A CA 1
ATOM 708 C C . PRO A 1 92 ? -5.804 -8.792 -14.159 1.00 93.62 92 PRO A C 1
ATOM 710 O O . PRO A 1 92 ? -6.251 -7.674 -13.905 1.00 93.62 92 PRO A O 1
ATOM 713 N N . THR A 1 93 ? -5.616 -9.700 -13.200 1.00 93.56 93 THR A N 1
ATOM 714 C CA . THR A 1 93 ? -5.885 -9.422 -11.783 1.00 93.56 93 THR A CA 1
ATOM 715 C C . THR A 1 93 ? -4.854 -8.457 -11.200 1.00 93.56 93 THR A C 1
ATOM 717 O O . THR A 1 93 ? -5.215 -7.555 -10.440 1.00 93.56 93 THR A O 1
ATOM 720 N N . VAL A 1 94 ? -3.593 -8.570 -11.628 1.00 93.38 94 VAL A N 1
ATOM 721 C CA . VAL A 1 94 ? -2.516 -7.646 -11.252 1.00 93.38 94 VAL A CA 1
ATOM 722 C C . VAL A 1 94 ? -2.748 -6.280 -11.889 1.00 93.38 94 VAL A C 1
ATOM 724 O O . VAL A 1 94 ? -2.619 -5.264 -11.209 1.00 93.38 94 VAL A O 1
ATOM 727 N N . HIS A 1 95 ? -3.178 -6.242 -13.155 1.00 94.50 95 HIS A N 1
ATOM 728 C CA . HIS A 1 95 ? -3.573 -4.998 -13.831 1.00 94.50 95 HIS A CA 1
ATOM 729 C C . HIS A 1 95 ? -4.713 -4.281 -13.105 1.00 94.50 95 HIS A C 1
ATOM 731 O O . HIS A 1 95 ? -4.616 -3.085 -12.829 1.00 94.50 95 HIS A O 1
ATOM 737 N N . ALA A 1 96 ? -5.769 -5.009 -12.735 1.00 93.81 96 ALA A N 1
ATOM 738 C CA . ALA A 1 96 ? -6.887 -4.445 -11.984 1.00 93.81 96 ALA A CA 1
ATOM 739 C C . ALA A 1 96 ? -6.443 -3.906 -10.613 1.00 93.81 96 ALA A C 1
ATOM 741 O O . ALA A 1 96 ? -6.828 -2.801 -10.225 1.00 93.81 96 ALA A O 1
ATOM 742 N N . ALA A 1 97 ? -5.590 -4.646 -9.898 1.00 91.50 97 ALA A N 1
ATOM 743 C CA . ALA A 1 97 ? -5.025 -4.193 -8.632 1.00 91.50 97 ALA A CA 1
ATOM 744 C C . ALA A 1 97 ? -4.168 -2.928 -8.814 1.00 91.50 97 ALA A C 1
ATOM 746 O O . ALA A 1 97 ? -4.322 -1.967 -8.057 1.00 91.50 97 ALA A O 1
ATOM 747 N N . ALA A 1 98 ? -3.301 -2.888 -9.828 1.00 93.06 98 ALA A N 1
ATOM 748 C CA . ALA A 1 98 ? -2.439 -1.745 -10.123 1.00 93.06 98 ALA A CA 1
ATOM 749 C C . ALA A 1 98 ? -3.233 -0.488 -10.506 1.00 93.06 98 ALA A C 1
ATOM 751 O O . ALA A 1 98 ? -2.852 0.616 -10.110 1.00 93.06 98 ALA A O 1
ATOM 752 N N . ALA A 1 99 ? -4.356 -0.655 -11.209 1.00 94.69 99 ALA A N 1
ATOM 753 C CA . ALA A 1 99 ? -5.258 0.428 -11.594 1.00 94.69 99 ALA A CA 1
ATOM 754 C C . ALA A 1 99 ? -6.026 1.040 -10.410 1.00 94.69 99 ALA A C 1
ATOM 756 O O . ALA A 1 99 ? -6.563 2.142 -10.531 1.00 94.69 99 ALA A O 1
ATOM 757 N N . GLN A 1 100 ? -6.074 0.364 -9.255 1.00 95.88 100 GLN A N 1
ATOM 758 C CA . GLN A 1 100 ? -6.713 0.905 -8.058 1.00 95.88 100 GLN A CA 1
ATOM 759 C C . GLN A 1 100 ? -6.056 2.243 -7.669 1.00 95.88 100 GLN A C 1
ATOM 761 O O . GLN A 1 100 ? -4.832 2.279 -7.494 1.00 95.88 100 GLN A O 1
ATOM 766 N N . PRO A 1 101 ? -6.816 3.342 -7.512 1.00 94.94 101 PRO A N 1
ATOM 767 C CA . PRO A 1 101 ? -6.247 4.645 -7.189 1.00 94.94 101 PRO A CA 1
ATOM 768 C C . PRO A 1 101 ? -5.665 4.655 -5.773 1.00 94.94 101 PRO A C 1
ATOM 770 O O . PRO A 1 101 ? -6.121 3.915 -4.902 1.00 94.94 101 PRO A O 1
ATOM 773 N N . LEU A 1 102 ? -4.664 5.511 -5.539 1.00 94.44 102 LEU A N 1
ATOM 774 C CA . LEU A 1 102 ? -4.014 5.626 -4.229 1.00 94.44 102 LEU A CA 1
ATOM 775 C C . LEU A 1 102 ? -5.030 5.914 -3.116 1.00 94.44 102 LEU A C 1
ATOM 777 O O . LEU A 1 102 ? -5.003 5.237 -2.097 1.00 94.44 102 LEU A O 1
ATOM 781 N N . ASP A 1 103 ? -5.964 6.841 -3.335 1.00 94.69 103 ASP A N 1
ATOM 782 C CA . ASP A 1 103 ? -6.949 7.229 -2.316 1.00 94.69 103 ASP A CA 1
ATOM 783 C C . ASP A 1 103 ? -7.819 6.040 -1.868 1.00 94.69 103 ASP A C 1
ATOM 785 O O . ASP A 1 103 ? -8.066 5.881 -0.676 1.00 94.69 103 ASP A O 1
ATOM 789 N N . ALA A 1 104 ? -8.169 5.128 -2.784 1.00 94.44 104 ALA A N 1
ATOM 790 C CA . ALA A 1 104 ? -8.913 3.911 -2.448 1.00 94.44 104 ALA A CA 1
ATOM 791 C C . ALA A 1 104 ? -8.087 2.903 -1.629 1.00 94.44 104 ALA A C 1
ATOM 793 O O . ALA A 1 104 ? -8.657 2.072 -0.925 1.00 94.44 104 ALA A O 1
ATOM 794 N N . LEU A 1 105 ? -6.751 2.945 -1.709 1.00 94.81 105 LEU A N 1
ATOM 795 C CA . LEU A 1 105 ? -5.900 2.182 -0.791 1.00 94.81 105 LEU A CA 1
ATOM 796 C C . LEU A 1 105 ? -5.928 2.806 0.605 1.00 94.81 105 LEU A C 1
ATOM 798 O O . LEU A 1 105 ? -6.064 2.091 1.593 1.00 94.81 105 LEU A O 1
ATOM 802 N N . LEU A 1 106 ? -5.833 4.136 0.673 1.00 95.06 106 LEU A N 1
ATOM 803 C CA . LEU A 1 106 ? -5.774 4.891 1.926 1.00 95.06 106 LEU A CA 1
ATOM 804 C C . LEU A 1 106 ? -7.093 4.868 2.711 1.00 95.06 106 LEU A C 1
ATOM 806 O O . LEU A 1 106 ? -7.089 5.063 3.923 1.00 95.06 106 LEU A O 1
ATOM 810 N N . GLU A 1 107 ? -8.226 4.635 2.050 1.00 93.44 107 GLU A N 1
ATOM 811 C CA . GLU A 1 107 ? -9.520 4.443 2.714 1.00 93.44 107 GLU A CA 1
ATOM 812 C C . GLU A 1 107 ? -9.549 3.219 3.636 1.00 93.44 107 GLU A C 1
ATOM 814 O O . GLU A 1 107 ? -10.267 3.236 4.633 1.00 93.44 107 GLU A O 1
ATOM 819 N N . GLY A 1 108 ? -8.765 2.184 3.322 1.00 91.12 108 GLY A N 1
ATOM 820 C CA . GLY A 1 108 ? -8.715 0.936 4.083 1.00 91.12 108 GLY A CA 1
ATOM 821 C C . GLY A 1 108 ? -7.641 0.883 5.169 1.00 91.12 108 GLY A C 1
ATOM 822 O O . GLY A 1 108 ? -7.374 -0.208 5.664 1.00 91.12 108 GLY A O 1
ATOM 823 N N . ILE A 1 109 ? -7.002 2.009 5.501 1.00 92.19 109 ILE A N 1
ATOM 824 C CA . ILE A 1 109 ? -5.948 2.093 6.521 1.00 92.19 109 ILE A CA 1
ATOM 825 C C . ILE A 1 109 ? -6.449 2.970 7.670 1.00 92.19 109 ILE A C 1
ATOM 827 O O . ILE A 1 109 ? -6.936 4.084 7.445 1.00 92.19 109 ILE A O 1
ATOM 831 N N . ALA A 1 110 ? -6.344 2.476 8.904 1.00 90.56 110 ALA A N 1
ATOM 832 C CA . ALA A 1 110 ? -6.754 3.224 10.081 1.00 90.56 110 ALA A CA 1
ATOM 833 C C . ALA A 1 110 ? -5.818 4.428 10.317 1.00 90.56 110 ALA A C 1
ATOM 835 O O . ALA A 1 110 ? -4.672 4.429 9.863 1.00 90.56 110 ALA A O 1
ATOM 836 N N . PRO A 1 111 ? -6.250 5.464 11.063 1.00 90.75 111 PRO A N 1
ATOM 837 C CA . PRO A 1 111 ? -5.404 6.623 11.355 1.00 90.75 111 PRO A CA 1
ATOM 838 C C . PRO A 1 111 ? -4.022 6.258 11.919 1.00 90.75 111 PRO A C 1
ATOM 840 O O . PRO A 1 111 ? -3.024 6.817 11.479 1.00 90.75 111 PRO A O 1
ATOM 843 N N . ALA A 1 112 ? -3.955 5.280 12.829 1.00 88.50 112 ALA A N 1
ATOM 844 C CA . ALA A 1 112 ? -2.693 4.809 13.399 1.00 88.50 112 ALA A CA 1
ATOM 845 C C . ALA A 1 112 ? -1.775 4.169 12.339 1.00 88.50 112 ALA A C 1
ATOM 847 O O . ALA A 1 112 ? -0.585 4.477 12.295 1.00 88.50 112 ALA A O 1
ATOM 848 N N . GLY A 1 113 ? -2.322 3.347 11.436 1.00 87.88 113 GLY A N 1
ATOM 849 C CA . GLY A 1 113 ? -1.558 2.783 10.323 1.00 87.88 113 GLY A CA 1
ATOM 850 C C . GLY A 1 113 ? -1.089 3.844 9.328 1.00 87.88 113 GLY A C 1
ATOM 851 O O . GLY A 1 113 ? 0.018 3.748 8.809 1.00 87.88 113 GLY A O 1
ATOM 852 N N . LEU A 1 114 ? -1.875 4.902 9.093 1.00 90.75 114 LEU A N 1
ATOM 853 C CA . LEU A 1 114 ? -1.462 6.037 8.255 1.00 90.75 114 LEU A CA 1
ATOM 854 C C . LEU A 1 114 ? -0.320 6.846 8.891 1.00 90.75 114 LEU A C 1
ATOM 856 O O . LEU A 1 114 ? 0.558 7.325 8.174 1.00 90.75 114 LEU A O 1
ATOM 860 N N . GLU A 1 115 ? -0.312 6.999 10.217 1.00 90.38 115 GLU A N 1
ATOM 861 C CA . GLU A 1 115 ? 0.783 7.641 10.957 1.00 90.38 115 GLU A CA 1
ATOM 862 C C . GLU A 1 115 ? 2.089 6.856 10.820 1.00 90.38 115 GLU A C 1
ATOM 864 O O . GLU A 1 115 ? 3.119 7.428 10.457 1.00 90.38 115 GLU A O 1
ATOM 869 N N . GLU A 1 116 ? 2.041 5.544 11.053 1.00 88.44 116 GLU A N 1
ATOM 870 C CA . GLU A 1 116 ? 3.197 4.662 10.882 1.00 88.44 116 GLU A CA 1
ATOM 871 C C . GLU A 1 116 ? 3.672 4.638 9.421 1.00 88.44 116 GLU A C 1
ATOM 873 O O . GLU A 1 116 ? 4.868 4.754 9.137 1.00 88.44 11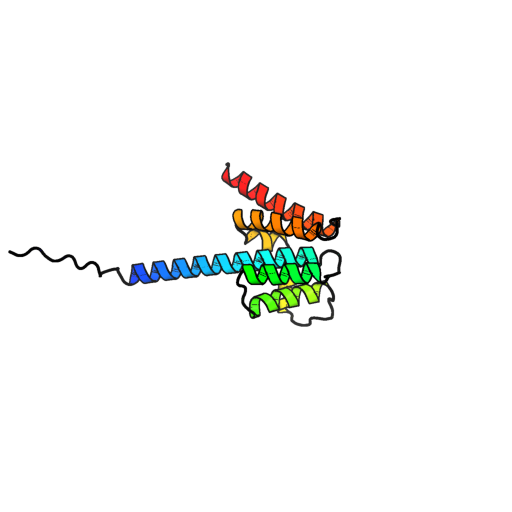6 GLU A O 1
ATOM 878 N N . LEU A 1 117 ? 2.733 4.582 8.474 1.00 89.19 117 LEU A N 1
ATOM 879 C CA . LEU A 1 117 ? 3.029 4.635 7.049 1.00 89.19 117 LEU A CA 1
ATOM 880 C C . LEU A 1 117 ? 3.748 5.934 6.669 1.00 89.19 117 LEU A C 1
ATOM 882 O O . LEU A 1 117 ? 4.739 5.869 5.949 1.00 89.19 117 LEU A O 1
ATOM 886 N N . LEU A 1 118 ? 3.328 7.101 7.168 1.00 89.88 118 LEU A N 1
ATOM 887 C CA . LEU A 1 118 ? 4.031 8.366 6.908 1.00 89.88 118 LEU A CA 1
ATOM 888 C C . LEU A 1 118 ? 5.484 8.331 7.377 1.00 89.88 118 LEU A C 1
ATOM 890 O O . LEU A 1 118 ? 6.366 8.808 6.661 1.00 89.88 118 LEU A O 1
ATOM 894 N N . VAL A 1 119 ? 5.747 7.742 8.545 1.00 87.25 119 VAL A N 1
ATOM 895 C CA . VAL A 1 119 ? 7.116 7.567 9.043 1.00 87.25 119 VAL A CA 1
ATOM 896 C C . VAL A 1 119 ? 7.926 6.707 8.073 1.00 87.25 119 VAL A C 1
ATOM 898 O O . VAL A 1 119 ? 9.053 7.069 7.735 1.00 87.25 119 VAL A O 1
ATOM 901 N N . HIS A 1 120 ? 7.370 5.599 7.581 1.00 84.88 120 HIS A N 1
ATOM 902 C CA . HIS A 1 120 ? 8.051 4.750 6.601 1.00 84.88 120 HIS A CA 1
ATOM 903 C C . HIS A 1 120 ? 8.274 5.441 5.253 1.00 84.88 120 HIS A C 1
ATOM 905 O O . HIS A 1 120 ? 9.367 5.342 4.703 1.00 84.88 120 HIS A O 1
ATOM 911 N N . LEU A 1 121 ? 7.283 6.175 4.748 1.00 83.25 121 LEU A N 1
ATOM 912 C CA . LEU A 1 121 ? 7.376 6.890 3.474 1.00 83.25 121 LEU A CA 1
ATOM 913 C C . LEU A 1 121 ? 8.432 7.998 3.520 1.00 83.25 121 LEU A C 1
ATOM 915 O O . LEU A 1 121 ? 9.181 8.153 2.564 1.00 83.25 121 LEU A O 1
ATOM 919 N N . HIS A 1 122 ? 8.543 8.728 4.634 1.00 83.25 122 HIS A N 1
ATOM 920 C CA . HIS A 1 122 ? 9.595 9.730 4.800 1.00 83.25 122 HIS A CA 1
ATOM 921 C C . HIS A 1 122 ? 10.991 9.112 4.843 1.00 83.25 122 HIS A C 1
ATOM 923 O O . HIS A 1 122 ? 11.897 9.641 4.207 1.00 83.25 122 HIS A O 1
ATOM 929 N N . HIS A 1 123 ? 11.171 7.991 5.548 1.00 79.31 123 HIS A N 1
ATOM 930 C CA . HIS A 1 123 ? 12.451 7.279 5.530 1.00 79.31 123 HIS A CA 1
ATOM 931 C C . HIS A 1 123 ? 12.786 6.723 4.144 1.00 79.31 123 HIS A C 1
ATOM 933 O O . HIS A 1 123 ? 13.960 6.688 3.787 1.00 79.31 123 HIS A O 1
ATOM 939 N N . GLY A 1 124 ? 11.771 6.293 3.387 1.00 72.31 124 GLY A N 1
ATOM 940 C CA . GLY A 1 124 ? 11.950 5.765 2.041 1.00 72.31 124 GLY A CA 1
ATOM 941 C C . GLY A 1 124 ? 12.315 6.834 1.024 1.00 72.31 124 GLY A C 1
ATOM 942 O O . GLY A 1 124 ? 13.386 6.757 0.444 1.00 72.31 124 GLY A O 1
ATOM 943 N N . ALA A 1 125 ? 11.502 7.881 0.903 1.00 73.00 125 ALA A N 1
ATOM 944 C CA . ALA A 1 125 ? 11.726 8.951 -0.070 1.00 73.00 125 ALA A CA 1
ATOM 945 C C . ALA A 1 125 ? 13.005 9.766 0.191 1.00 73.00 125 ALA A C 1
ATOM 947 O O . ALA A 1 125 ? 13.497 10.467 -0.678 1.00 73.00 125 ALA A O 1
ATOM 948 N N . TRP A 1 126 ? 13.537 9.728 1.415 1.00 67.19 126 TRP A N 1
ATOM 949 C CA . TRP A 1 126 ? 14.803 10.381 1.761 1.00 67.19 126 TRP A CA 1
ATOM 950 C C . TRP A 1 126 ? 15.959 9.395 1.900 1.00 67.19 126 TRP A C 1
ATOM 952 O O . TRP A 1 126 ? 17.038 9.792 2.348 1.00 67.19 126 TRP A O 1
ATOM 962 N N . ALA A 1 127 ? 15.765 8.124 1.532 1.00 67.00 127 ALA A N 1
ATOM 963 C CA . ALA A 1 127 ? 16.835 7.140 1.551 1.00 67.00 127 ALA A CA 1
ATOM 964 C C . ALA A 1 127 ? 18.036 7.659 0.747 1.00 67.00 127 ALA A C 1
ATOM 966 O O . ALA A 1 127 ? 19.159 7.640 1.262 1.00 67.00 127 ALA A O 1
ATOM 967 N N . ASP A 1 128 ? 17.782 8.246 -0.419 1.00 67.19 128 ASP A N 1
ATOM 968 C CA . ASP A 1 128 ? 18.825 8.684 -1.350 1.00 67.19 128 ASP A CA 1
ATOM 969 C C . ASP A 1 128 ? 19.140 10.186 -1.259 1.00 67.19 128 ASP A C 1
ATOM 971 O O . ASP A 1 128 ? 19.904 10.729 -2.054 1.00 67.19 128 ASP A O 1
ATOM 975 N N . GLY A 1 129 ? 18.624 10.853 -0.219 1.00 66.38 129 GLY A N 1
ATOM 976 C CA . GLY A 1 129 ? 18.942 12.241 0.129 1.00 66.38 129 GLY A CA 1
ATOM 977 C C . GLY A 1 129 ? 18.033 13.306 -0.492 1.00 66.38 129 GLY A C 1
ATOM 978 O O . GLY A 1 129 ? 18.099 14.458 -0.063 1.00 66.38 129 GLY A O 1
ATOM 979 N N . GLU A 1 130 ? 17.159 12.942 -1.431 1.00 75.94 130 GLU A N 1
ATOM 980 C CA . GLU A 1 130 ? 16.152 13.826 -2.025 1.00 75.94 130 GLU A CA 1
ATOM 981 C C . GLU A 1 130 ? 14.906 13.022 -2.416 1.00 75.94 130 GLU A C 1
ATOM 983 O O . GLU A 1 130 ? 15.031 11.976 -3.038 1.00 75.94 130 GLU A O 1
ATOM 988 N N . ALA A 1 131 ? 13.719 13.539 -2.084 1.00 77.12 131 ALA A N 1
ATOM 989 C CA . ALA A 1 131 ? 12.450 12.965 -2.525 1.00 77.12 131 ALA A CA 1
ATOM 990 C C . ALA A 1 131 ? 12.016 13.605 -3.848 1.00 77.12 131 ALA A C 1
ATOM 992 O O . ALA A 1 131 ? 11.878 14.832 -3.917 1.00 77.12 131 ALA A O 1
ATOM 993 N N . VAL A 1 132 ? 11.715 12.815 -4.877 1.00 85.88 132 VAL A N 1
ATOM 994 C CA . VAL A 1 132 ? 11.232 13.346 -6.160 1.00 85.88 132 VAL A CA 1
ATOM 995 C C . VAL A 1 132 ? 9.764 13.779 -6.079 1.00 85.88 132 VAL A C 1
ATOM 997 O O . VAL A 1 132 ? 9.007 13.378 -5.193 1.00 85.88 132 VAL A O 1
ATOM 1000 N N . ALA A 1 133 ? 9.312 14.595 -7.038 1.00 87.75 133 ALA A N 1
ATOM 1001 C CA . ALA A 1 133 ? 7.949 15.143 -7.047 1.00 87.75 133 ALA A CA 1
ATOM 1002 C C . ALA A 1 133 ? 6.847 14.064 -6.954 1.00 87.75 133 ALA A C 1
ATOM 1004 O O . ALA A 1 133 ? 5.805 14.291 -6.334 1.00 87.75 133 ALA A O 1
ATOM 1005 N N . ALA A 1 134 ? 7.076 12.888 -7.546 1.00 87.88 134 ALA A N 1
ATOM 1006 C CA . ALA A 1 134 ? 6.135 11.773 -7.501 1.00 87.88 134 ALA A CA 1
ATOM 1007 C C . ALA A 1 134 ? 5.996 11.185 -6.082 1.00 87.88 134 ALA A C 1
ATOM 1009 O O . ALA A 1 134 ? 4.878 11.001 -5.597 1.00 87.88 134 ALA A O 1
ATOM 1010 N N . GLU A 1 135 ? 7.105 10.976 -5.374 1.00 87.62 135 GLU A N 1
ATOM 1011 C CA . GLU A 1 135 ? 7.117 10.495 -3.988 1.00 87.62 135 GLU A CA 1
ATOM 1012 C C . GLU A 1 135 ? 6.526 11.531 -3.030 1.00 87.62 135 GLU A C 1
ATOM 1014 O O . GLU A 1 135 ? 5.693 11.201 -2.181 1.00 87.62 135 GLU A O 1
ATOM 1019 N N . GLN A 1 136 ? 6.880 12.809 -3.219 1.00 90.19 136 GLN A N 1
ATOM 1020 C CA . GLN A 1 136 ? 6.301 13.922 -2.466 1.00 90.19 136 GLN A CA 1
ATOM 1021 C C . GLN A 1 136 ? 4.775 13.967 -2.620 1.00 90.19 136 GLN A C 1
ATOM 1023 O O . GLN A 1 136 ? 4.063 14.209 -1.644 1.00 90.19 136 GLN A O 1
ATOM 1028 N N . SER A 1 137 ? 4.254 13.691 -3.821 1.00 92.38 137 SER A N 1
ATOM 1029 C CA . SER A 1 137 ? 2.810 13.621 -4.068 1.00 92.38 137 SER A CA 1
ATOM 1030 C C . SER A 1 137 ? 2.139 12.497 -3.270 1.00 92.38 137 SER A C 1
ATOM 1032 O O . SER A 1 137 ? 1.066 12.703 -2.697 1.00 92.38 137 SER A O 1
ATOM 1034 N N . ILE A 1 138 ? 2.775 11.325 -3.178 1.00 92.31 138 ILE A N 1
ATOM 1035 C CA . ILE A 1 138 ? 2.266 10.192 -2.390 1.00 92.31 138 ILE A CA 1
ATOM 1036 C C . ILE A 1 138 ? 2.265 10.541 -0.898 1.00 92.31 138 ILE A C 1
ATOM 1038 O O . ILE A 1 138 ? 1.229 10.397 -0.245 1.00 92.31 138 ILE A O 1
ATOM 1042 N N . ILE A 1 139 ? 3.377 11.069 -0.374 1.00 92.19 139 ILE A N 1
ATOM 1043 C CA . ILE A 1 139 ? 3.492 11.518 1.025 1.00 92.19 139 ILE A CA 1
ATOM 1044 C C . ILE A 1 139 ? 2.409 12.552 1.351 1.00 92.19 139 ILE A C 1
ATOM 1046 O O . ILE A 1 139 ? 1.700 12.423 2.352 1.00 92.19 139 ILE A O 1
ATOM 1050 N N . ALA A 1 140 ? 2.231 13.552 0.483 1.00 94.44 140 ALA A N 1
ATOM 1051 C CA . ALA A 1 140 ? 1.236 14.601 0.671 1.00 94.44 140 ALA A CA 1
ATOM 1052 C C . ALA A 1 140 ? -0.192 14.040 0.735 1.00 94.44 140 ALA A C 1
ATOM 1054 O O . ALA A 1 140 ? -0.969 14.458 1.594 1.00 94.44 140 ALA A O 1
ATOM 1055 N N . ARG A 1 141 ? -0.544 13.067 -0.117 1.00 95.69 141 ARG A N 1
ATOM 1056 C CA . ARG A 1 141 ? -1.882 12.445 -0.111 1.00 95.69 141 ARG A CA 1
ATOM 1057 C C . ARG A 1 141 ? -2.141 11.640 1.159 1.00 95.69 141 ARG A C 1
ATOM 1059 O O . ARG A 1 141 ? -3.228 11.736 1.729 1.00 95.69 141 ARG A O 1
ATOM 1066 N N . VAL A 1 142 ? -1.141 10.914 1.656 1.00 94.56 142 VAL A N 1
ATOM 1067 C CA . VAL A 1 142 ? -1.245 10.183 2.931 1.00 94.56 142 VAL A CA 1
ATOM 1068 C C . VAL A 1 142 ? -1.437 11.167 4.094 1.00 94.56 142 VAL A C 1
ATOM 1070 O O . VAL A 1 142 ? -2.336 10.982 4.918 1.00 94.56 142 VAL A O 1
ATOM 1073 N N . ALA A 1 143 ? -0.673 12.264 4.121 1.00 93.75 143 ALA A N 1
ATOM 1074 C CA . ALA A 1 143 ? -0.794 13.305 5.143 1.00 93.75 143 ALA A CA 1
ATOM 1075 C C . ALA A 1 143 ? -2.163 14.006 5.110 1.00 93.75 143 ALA A C 1
ATOM 1077 O O . ALA A 1 143 ? -2.786 14.204 6.155 1.00 93.75 143 ALA A O 1
ATOM 1078 N N . GLN A 1 144 ? -2.667 14.334 3.917 1.00 95.44 144 GLN A N 1
ATOM 1079 C CA . GLN A 1 144 ? -3.998 14.918 3.728 1.00 95.44 144 GLN A CA 1
ATOM 1080 C C . GLN A 1 144 ? -5.102 13.986 4.231 1.00 95.44 144 GLN A C 1
ATOM 1082 O O . GLN A 1 144 ? -6.011 14.433 4.933 1.00 95.44 144 GLN A O 1
ATOM 1087 N N . ARG A 1 145 ? -5.012 12.685 3.928 1.00 95.31 145 ARG A N 1
ATOM 1088 C CA . ARG A 1 145 ? -5.985 11.696 4.405 1.00 95.31 145 ARG A CA 1
ATOM 1089 C C . ARG A 1 145 ? -6.003 11.610 5.929 1.00 95.31 145 ARG A C 1
ATOM 1091 O O . ARG A 1 145 ? -7.082 11.636 6.523 1.00 95.31 145 ARG A O 1
ATOM 1098 N N . LEU A 1 146 ? -4.830 11.537 6.555 1.00 94.12 146 LEU A N 1
ATOM 1099 C CA . LEU A 1 146 ? -4.712 11.500 8.010 1.00 94.12 146 LEU A CA 1
ATOM 1100 C C . LEU A 1 146 ? -5.292 12.770 8.655 1.00 94.12 146 LEU A C 1
ATOM 1102 O O . LEU A 1 146 ? -6.040 12.684 9.629 1.00 94.12 146 LEU A O 1
ATOM 1106 N N . ALA A 1 147 ? -4.997 13.945 8.091 1.00 93.62 147 ALA A N 1
ATOM 1107 C CA . ALA A 1 147 ? -5.546 15.213 8.566 1.00 93.62 147 ALA A CA 1
ATOM 1108 C C . ALA A 1 147 ? -7.081 15.253 8.468 1.00 93.62 147 ALA A C 1
ATOM 1110 O O . ALA A 1 147 ? -7.740 15.665 9.422 1.00 93.62 147 ALA A O 1
ATOM 1111 N N . ALA A 1 148 ? -7.656 14.769 7.362 1.00 92.81 148 ALA A N 1
ATOM 1112 C CA . ALA A 1 148 ? -9.105 14.702 7.178 1.00 92.81 148 ALA A CA 1
ATOM 1113 C C . ALA A 1 148 ? -9.788 13.793 8.218 1.00 92.81 148 ALA A C 1
ATOM 1115 O O . ALA A 1 148 ? -10.824 14.159 8.771 1.00 92.81 148 ALA A O 1
ATOM 1116 N N . LEU A 1 149 ? -9.192 12.636 8.529 1.00 90.81 149 LEU A N 1
ATOM 1117 C CA . LEU A 1 149 ? -9.709 11.712 9.546 1.00 90.81 149 LEU A CA 1
ATOM 1118 C C . LEU A 1 149 ? -9.657 12.307 10.957 1.00 90.81 149 LEU A C 1
ATOM 1120 O O . LEU A 1 149 ? -10.616 12.185 11.716 1.00 90.81 149 LEU A O 1
ATOM 1124 N N . ARG A 1 150 ? -8.560 12.991 11.298 1.00 90.69 150 ARG A N 1
ATOM 1125 C CA . ARG A 1 150 ? -8.415 13.680 12.589 1.00 90.69 150 ARG A CA 1
ATOM 1126 C C . ARG A 1 150 ? -9.381 14.859 12.725 1.00 90.69 150 ARG A C 1
ATOM 1128 O O . ARG A 1 150 ? -9.927 15.065 13.801 1.00 90.69 150 ARG A O 1
ATOM 1135 N N . GLY A 1 151 ? -9.616 15.601 11.641 1.00 84.25 151 GLY A N 1
ATOM 1136 C CA . GLY A 1 151 ? -10.587 16.696 11.608 1.00 84.25 151 GLY A CA 1
ATOM 1137 C C . GLY A 1 151 ? -12.026 16.220 11.822 1.00 84.25 151 GLY A C 1
ATOM 1138 O O . GLY A 1 151 ? -12.757 16.843 12.580 1.00 84.25 151 GLY A O 1
ATOM 1139 N N . ALA A 1 152 ? -12.406 15.087 11.223 1.00 77.88 152 ALA A N 1
ATOM 1140 C CA . ALA A 1 152 ? -13.736 14.495 11.389 1.00 77.88 152 ALA A CA 1
ATOM 1141 C C . ALA A 1 152 ? -13.985 13.918 12.795 1.00 77.88 152 ALA A C 1
ATOM 1143 O O . ALA A 1 152 ? -15.123 13.875 13.243 1.00 77.88 152 ALA A O 1
ATOM 1144 N N . ALA A 1 153 ? -12.940 13.482 13.505 1.00 70.25 153 ALA A N 1
ATOM 1145 C CA . ALA A 1 153 ? -13.057 13.016 14.890 1.00 70.25 153 ALA A CA 1
ATOM 1146 C C . ALA A 1 153 ? -13.230 14.162 15.910 1.00 70.25 153 ALA A C 1
ATOM 1148 O O . ALA A 1 153 ? -13.585 13.909 17.059 1.00 70.25 153 ALA A O 1
ATOM 1149 N N . ALA A 1 154 ? -12.945 15.407 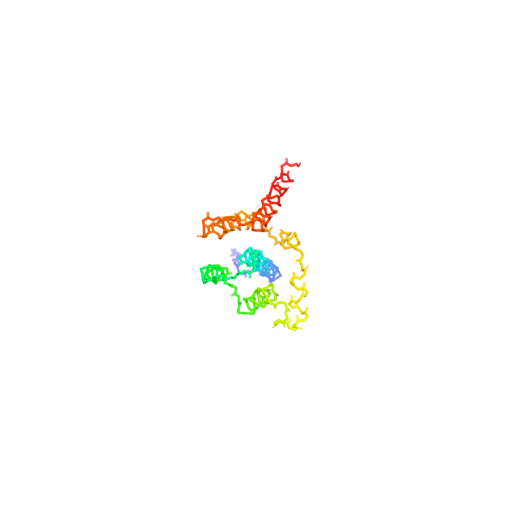15.510 1.00 58.12 154 ALA A N 1
ATOM 1150 C CA . ALA A 1 154 ? -13.037 16.596 16.358 1.00 58.12 154 ALA A CA 1
ATOM 1151 C C . ALA A 1 154 ? -14.379 17.349 16.232 1.00 58.12 154 ALA A C 1
ATOM 1153 O O . ALA A 1 154 ? -14.587 18.329 16.950 1.00 58.12 154 ALA A O 1
ATOM 1154 N N . THR A 1 155 ? -15.259 16.914 15.325 1.00 52.34 155 THR A N 1
ATOM 1155 C CA . THR A 1 155 ? -16.595 17.476 15.050 1.00 52.34 155 THR A CA 1
ATOM 1156 C C . THR A 1 155 ? -17.692 16.536 15.509 1.00 52.34 155 THR A C 1
ATOM 1158 O O . THR A 1 155 ? -18.672 17.034 16.104 1.00 52.34 155 THR A O 1
#

pLDDT: mean 84.46, std 14.01, range [44.97, 97.31]

Radius of gyration: 20.91 Å; chains: 1; bounding box: 48×46×73 Å

Sequence (155 aa):
MAPARHDPHSADPRLRAAALAAVEEVLRDDRREKYLACRVLMRLMVADGVLDARERTMLEATMDRCCLDLATRGAIWAESLLRLSPDSVADPTVHAAAAQPLDALLEGIAPAGLEELLVHLHHGAWADGEAVAAEQSIIARVAQRLAALRGAAAT

Secondary structure (DSSP, 8-state):
-PPP---TT---HHHHHHHHHHHHHHHHHHHHHHHHHHHHHHHHHTTTS---HHHHHHHHHHHHHTT--HHHHHHHHHHHHHHH-GGG---HHHHHHHHS-HHHHHTTS-HHHHHHHHHHHHHHHTTTS---HHHHHHHHHHHHHHHHHHHHHT-

Foldseek 3Di:
DDDDDDDPPCPPVVNVVVVVVVVVVVVVLLLLQLLLLLLLLLCLCCQVLDHDPVSVVLSVVSCVVSVPDPVSVVLSVLLSCCSNPVVPHPDVVSVVVNPDDNVNSLVSHDLVSLVVSLVSLVCNLCVVPHHDPRSVVSSVSSVVSSVVVVVVVVD